Protein AF-A0A3D6CJF6-F1 (afdb_monomer_lite)

Secondary structure (DSSP, 8-state):
--HHHHHHHHHTSS-TTT---SSEEEEE-S-TTSTTSSSSTTEEEEEHHHHHHHTTSS---TTGGGGHHHHTT-S-HHHHHHHHHHHHHTGGGSHHHHHHHH----HHHHHHHHTT-TTS-TTTS---B-TTSPBP-TT-EEE-SS-EEPTTSS-EE-TTPEEESPPPP--

Sequence (171 aa):
MSLQQDLESRSGNQCELCTSKSDLSIYEVKPTSTVGGSGVDGSLLACGNCRTQIDGVSDMDVNHWRCLNDAMWSEFRAVKVVVWRILSRLRNEGWPKDLLEMLYLEDDDLRFAKESGDHLDESEKIIHRDANGAILEAGDSVVLIKDLKVKGSSLVAKQGTAVRRISLDHE

Radius of gyration: 18.85 Å; chains: 1; bounding box: 54×30×46 Å

pLDDT: mean 86.66, std 8.91, range [52.19, 95.5]

Foldseek 3Di:
DDLVVVQCVLLVCAFLQQRHNAQWDKDQAPPCPDDQSDGNLRIHIHHPVLNCVLVVVDDDDPVSNVSLLVSLPDPGLNSVLSSLLVLLLCVVVPVSVVVNVVRDDDPVSVVSSCVVVSNPDPVLPPFDADPVGDTDDQFAKDFAQAWDDDPPDPDIDHGRDIDGRDDDDPD

Structure (mmCIF, N/CA/C/O backbone):
data_AF-A0A3D6CJF6-F1
#
_entry.id   AF-A0A3D6CJF6-F1
#
loop_
_atom_site.group_PDB
_atom_site.id
_atom_site.type_symbol
_atom_site.label_atom_id
_atom_site.label_alt_id
_atom_site.label_comp_id
_atom_site.label_asym_id
_atom_site.label_entity_id
_atom_site.label_seq_id
_atom_site.pdbx_PDB_ins_code
_atom_site.Cartn_x
_atom_site.Cartn_y
_atom_site.Cartn_z
_atom_site.occupancy
_atom_site.B_iso_or_equiv
_atom_site.auth_seq_id
_atom_site.auth_comp_id
_atom_site.auth_asym_id
_atom_site.auth_atom_id
_atom_site.pdbx_PDB_model_num
ATOM 1 N N . MET A 1 1 ? 8.419 2.196 23.689 1.00 61.19 1 MET A N 1
ATOM 2 C CA . MET A 1 1 ? 7.359 1.243 23.307 1.00 61.19 1 MET A CA 1
ATOM 3 C C . MET A 1 1 ? 7.771 0.603 21.994 1.00 61.19 1 MET A C 1
ATOM 5 O O . MET A 1 1 ? 8.634 1.163 21.325 1.00 61.19 1 MET A O 1
ATOM 9 N N . SER A 1 2 ? 7.308 -0.611 21.701 1.00 87.00 2 SER A N 1
ATOM 10 C CA . SER A 1 2 ? 7.639 -1.270 20.429 1.00 87.00 2 SER A CA 1
ATOM 11 C C . SER A 1 2 ? 6.691 -0.791 19.325 1.00 87.00 2 SER A C 1
ATOM 13 O O . SER A 1 2 ? 5.520 -0.559 19.606 1.00 87.00 2 SER A O 1
ATOM 15 N N . LEU A 1 3 ? 7.169 -0.701 18.076 1.00 87.12 3 LEU A N 1
ATOM 16 C CA . LEU A 1 3 ? 6.360 -0.312 16.906 1.00 87.12 3 LEU A CA 1
ATOM 17 C C . LEU A 1 3 ? 5.044 -1.103 16.815 1.00 87.12 3 LEU A C 1
ATOM 19 O O . LEU A 1 3 ? 3.994 -0.551 16.507 1.00 87.12 3 LEU A O 1
ATOM 23 N N . GLN A 1 4 ? 5.102 -2.396 17.135 1.00 89.12 4 GLN A N 1
ATOM 24 C CA . GLN A 1 4 ? 3.935 -3.269 17.172 1.00 89.12 4 GLN A CA 1
ATOM 25 C C . GLN A 1 4 ? 2.882 -2.800 18.184 1.00 89.12 4 GLN A C 1
ATOM 27 O O . GLN A 1 4 ? 1.713 -2.693 17.835 1.00 89.12 4 GLN A O 1
ATOM 32 N N . GLN A 1 5 ? 3.289 -2.489 19.416 1.00 89.31 5 GLN A N 1
ATOM 33 C CA . GLN A 1 5 ? 2.367 -2.032 20.461 1.00 89.31 5 GLN A CA 1
ATOM 34 C C . GLN A 1 5 ? 1.722 -0.690 20.110 1.00 89.31 5 GLN A C 1
ATOM 36 O O . GLN A 1 5 ? 0.542 -0.488 20.392 1.00 89.31 5 GLN A O 1
ATOM 41 N N . ASP A 1 6 ? 2.478 0.212 19.483 1.00 91.12 6 ASP A N 1
ATOM 42 C CA . ASP A 1 6 ? 1.959 1.512 19.061 1.00 91.12 6 ASP A CA 1
ATOM 43 C C . ASP A 1 6 ? 0.875 1.336 17.982 1.00 91.12 6 ASP A C 1
ATOM 45 O O . ASP A 1 6 ? -0.196 1.936 18.075 1.00 91.12 6 ASP A O 1
ATOM 49 N N . LEU A 1 7 ? 1.102 0.439 17.014 1.00 91.25 7 LEU A N 1
ATOM 50 C CA . LEU A 1 7 ? 0.132 0.107 15.964 1.00 91.25 7 LEU A CA 1
ATOM 51 C C . LEU A 1 7 ? -1.083 -0.671 16.489 1.00 91.25 7 LEU A C 1
ATOM 53 O O . LEU A 1 7 ? -2.209 -0.408 16.070 1.00 91.25 7 LEU A O 1
ATOM 57 N N . GLU A 1 8 ? -0.901 -1.602 17.424 1.00 92.19 8 GLU A N 1
ATOM 58 C CA . GLU A 1 8 ? -2.006 -2.322 18.074 1.00 92.19 8 GLU A CA 1
ATOM 59 C C . GLU A 1 8 ? -2.901 -1.367 18.876 1.00 92.19 8 GLU A C 1
ATOM 61 O O . GLU A 1 8 ? -4.127 -1.445 18.781 1.00 92.19 8 GLU A O 1
ATOM 66 N N . SER A 1 9 ? -2.298 -0.428 19.613 1.00 91.81 9 SER A N 1
ATOM 67 C CA . SER A 1 9 ? -3.016 0.603 20.370 1.00 91.81 9 SER A CA 1
ATOM 68 C C . SER A 1 9 ? -3.779 1.554 19.445 1.00 91.81 9 SER A C 1
ATOM 70 O O . SER A 1 9 ? -4.964 1.807 19.654 1.00 91.81 9 SER A O 1
ATOM 72 N N . ARG A 1 10 ? -3.121 2.029 18.380 1.00 92.00 10 ARG A N 1
ATOM 73 C CA . ARG A 1 10 ? -3.699 2.907 17.352 1.00 92.00 10 ARG A CA 1
ATOM 74 C C . ARG A 1 10 ? -4.876 2.268 16.625 1.00 92.00 10 ARG A C 1
ATOM 76 O O . ARG A 1 10 ? -5.899 2.907 16.411 1.00 92.00 10 ARG A O 1
ATOM 83 N N . SER A 1 11 ? -4.709 1.019 16.213 1.00 89.69 11 SER A N 1
ATOM 84 C CA . SER A 1 11 ? -5.711 0.322 15.416 1.00 89.69 11 SER A CA 1
ATOM 85 C C . SER A 1 11 ? -6.864 -0.218 16.256 1.00 89.69 11 SER A C 1
ATOM 87 O O . SER A 1 11 ? -7.928 -0.479 15.708 1.00 89.69 11 SER A O 1
ATOM 89 N N . GLY A 1 12 ? -6.685 -0.394 17.571 1.00 91.38 12 GLY A N 1
ATOM 90 C CA . GLY A 1 12 ? -7.636 -1.118 18.417 1.00 91.38 12 GLY A CA 1
ATOM 91 C C . GLY A 1 12 ? -7.559 -2.636 18.222 1.00 91.38 12 GLY A C 1
ATOM 92 O O . GLY A 1 12 ? -8.560 -3.335 18.392 1.00 91.38 12 GLY A O 1
ATOM 93 N N . ASN A 1 13 ? -6.377 -3.144 17.856 1.00 92.88 13 ASN A N 1
ATOM 94 C CA . ASN A 1 13 ? -6.105 -4.552 17.559 1.00 92.88 13 ASN A CA 1
ATOM 95 C C . ASN A 1 13 ? -6.994 -5.117 16.430 1.00 92.88 13 ASN A C 1
ATOM 97 O O . ASN A 1 13 ? -7.621 -6.175 16.550 1.00 92.88 13 ASN A O 1
ATOM 101 N N . GLN A 1 14 ? -7.084 -4.362 15.336 1.00 95.19 14 GLN A N 1
ATOM 102 C CA . GLN A 1 14 ? -7.823 -4.705 14.119 1.00 95.19 14 GLN A CA 1
ATOM 103 C C . GLN A 1 14 ? -7.084 -4.162 12.894 1.00 95.19 14 GLN A C 1
ATOM 105 O O . GLN A 1 14 ? -6.223 -3.296 12.995 1.00 95.19 14 GLN A O 1
ATOM 110 N N . CYS A 1 15 ? -7.415 -4.667 11.715 1.00 95.44 15 CYS A N 1
ATOM 111 C CA . CYS A 1 15 ? -6.857 -4.164 10.475 1.00 95.44 15 CYS A CA 1
ATOM 112 C C . CYS A 1 15 ? -7.323 -2.725 10.243 1.00 95.44 15 CYS A C 1
ATOM 114 O O . CYS A 1 15 ? -8.521 -2.447 10.264 1.00 95.44 15 CYS A O 1
ATOM 116 N N . GLU A 1 16 ? -6.384 -1.833 9.948 1.00 94.44 16 GLU A N 1
ATOM 117 C CA . GLU A 1 16 ? -6.669 -0.415 9.708 1.00 94.44 16 GLU A CA 1
ATOM 118 C C . GLU A 1 16 ? -7.353 -0.141 8.357 1.00 94.44 16 GLU A C 1
ATOM 120 O O . GLU A 1 16 ? -7.762 0.985 8.097 1.00 94.44 16 GLU A O 1
ATOM 125 N N . LEU A 1 17 ? -7.494 -1.164 7.505 1.00 94.12 17 LEU A N 1
ATOM 126 C CA . LEU A 1 17 ? -8.146 -1.070 6.194 1.00 94.12 17 LEU A CA 1
ATOM 127 C C . LEU A 1 17 ? -9.537 -1.710 6.187 1.00 94.12 17 LEU A C 1
ATOM 129 O O . LEU A 1 17 ? -10.492 -1.097 5.725 1.00 94.12 17 LEU A O 1
ATOM 133 N N . CYS A 1 18 ? -9.656 -2.949 6.678 1.00 94.12 18 CYS A N 1
ATOM 134 C CA . CYS A 1 18 ? -10.900 -3.728 6.610 1.00 94.12 18 CYS A CA 1
ATOM 135 C C . CYS A 1 18 ? -11.499 -4.094 7.974 1.00 94.12 18 CYS A C 1
ATOM 137 O O . CYS A 1 18 ? -12.466 -4.852 8.027 1.00 94.12 18 CYS A O 1
ATOM 139 N N . THR A 1 19 ? -10.908 -3.635 9.083 1.00 93.75 19 THR A N 1
ATOM 140 C CA . THR A 1 19 ? -11.399 -3.881 10.455 1.00 93.75 19 THR A CA 1
ATOM 141 C C . THR A 1 19 ? -11.382 -5.357 10.897 1.00 93.75 19 THR A C 1
ATOM 143 O O . THR A 1 19 ? -11.766 -5.689 12.018 1.00 93.75 19 THR A O 1
ATOM 146 N N . SER A 1 20 ? -10.871 -6.273 10.068 1.00 93.81 20 SER A N 1
ATOM 147 C CA . SER A 1 20 ? -10.694 -7.678 10.453 1.00 93.81 20 SER A CA 1
ATOM 148 C C . SER A 1 20 ? -9.721 -7.825 11.626 1.00 93.81 20 SER A C 1
ATOM 150 O O . SER A 1 20 ? -8.759 -7.075 11.731 1.00 93.81 20 SER A O 1
ATOM 152 N N . LYS A 1 21 ? -9.934 -8.829 12.483 1.00 93.31 21 LYS A N 1
ATOM 153 C CA . LYS A 1 21 ? -9.055 -9.162 13.622 1.00 93.31 21 LYS A CA 1
ATOM 154 C C . LYS A 1 21 ? -8.180 -10.39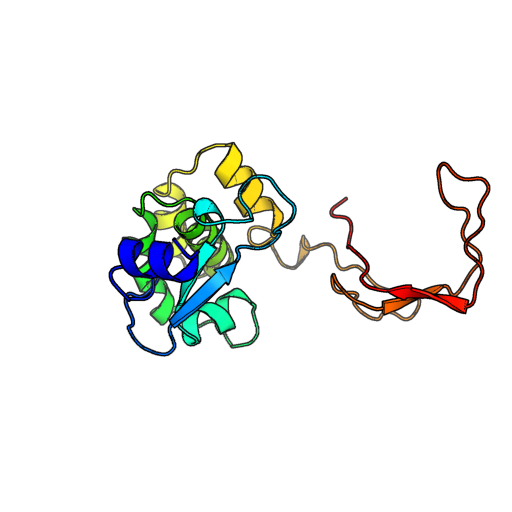6 13.381 1.00 93.31 21 LYS A C 1
ATOM 156 O O . LYS A 1 21 ? -7.493 -10.860 14.285 1.00 93.31 21 LYS A O 1
ATOM 161 N N . SER A 1 22 ? -8.239 -10.970 12.183 1.00 91.50 22 SER A N 1
ATOM 162 C CA . SER A 1 22 ? -7.513 -12.191 11.830 1.00 91.50 22 SER A CA 1
ATOM 163 C C . SER A 1 22 ? -6.156 -11.882 11.200 1.00 91.50 22 SER A C 1
ATOM 165 O O . SER A 1 22 ? -6.090 -11.036 10.309 1.00 91.50 22 SER A O 1
ATOM 167 N N . ASP A 1 23 ? -5.119 -12.635 11.579 1.00 92.00 23 ASP A N 1
ATOM 168 C CA . ASP A 1 23 ? -3.791 -12.612 10.939 1.00 92.00 23 ASP A CA 1
ATOM 169 C C . ASP A 1 23 ? -3.211 -11.192 10.781 1.00 92.00 23 ASP A C 1
ATOM 171 O O . ASP A 1 23 ? -2.842 -10.751 9.689 1.00 92.00 23 ASP A O 1
ATOM 175 N N . LEU A 1 24 ? -3.221 -10.443 11.887 1.00 94.62 24 LEU A N 1
ATOM 176 C CA . LEU A 1 24 ? -2.736 -9.070 11.950 1.00 94.62 24 LEU A CA 1
ATOM 177 C C . LEU A 1 24 ? -1.216 -9.034 12.015 1.00 94.62 24 LEU A C 1
ATOM 179 O O . LEU A 1 24 ? -0.589 -9.740 12.802 1.00 94.62 24 LEU A O 1
ATOM 183 N N . SER A 1 25 ? -0.628 -8.157 11.215 1.00 93.50 25 SER A N 1
ATOM 184 C CA . SER A 1 25 ? 0.804 -7.889 11.265 1.00 93.50 25 SER A CA 1
ATOM 185 C C . SER A 1 25 ? 1.112 -6.491 10.747 1.00 93.50 25 SER A C 1
ATOM 187 O O . SER A 1 25 ? 0.286 -5.864 10.075 1.00 93.50 25 SER A O 1
ATOM 189 N N . ILE A 1 26 ? 2.318 -6.028 11.050 1.00 93.75 26 ILE A N 1
ATOM 190 C CA . ILE A 1 26 ? 2.843 -4.755 10.571 1.00 93.75 26 ILE A CA 1
ATOM 191 C C . ILE A 1 26 ? 3.065 -4.853 9.060 1.00 93.75 26 ILE A C 1
ATOM 193 O O . ILE A 1 26 ? 3.760 -5.751 8.583 1.00 93.75 26 ILE A O 1
ATOM 197 N N . TYR A 1 27 ? 2.482 -3.915 8.323 1.00 92.44 27 TYR A N 1
ATOM 198 C CA . TYR A 1 27 ? 2.767 -3.682 6.917 1.00 92.44 27 TYR A CA 1
ATOM 199 C C . TYR A 1 27 ? 3.483 -2.342 6.766 1.00 92.44 27 TYR A C 1
ATOM 201 O O . TYR A 1 27 ? 2.933 -1.299 7.126 1.00 92.44 27 TYR A O 1
ATOM 209 N N . GLU A 1 28 ? 4.703 -2.382 6.239 1.00 91.19 28 GLU A N 1
ATOM 210 C CA . GLU A 1 28 ? 5.489 -1.190 5.923 1.00 91.19 28 GLU A CA 1
ATOM 211 C C . GLU A 1 28 ? 5.160 -0.724 4.505 1.00 91.19 28 GLU A C 1
ATOM 213 O O . GLU A 1 28 ? 5.259 -1.486 3.536 1.00 91.19 28 GLU A O 1
ATOM 218 N N . VAL A 1 29 ? 4.762 0.539 4.372 1.00 89.00 29 VAL A N 1
ATOM 219 C CA . VAL A 1 29 ? 4.384 1.103 3.080 1.00 89.00 29 VAL A CA 1
ATOM 220 C C . VAL A 1 29 ? 5.647 1.365 2.264 1.00 89.00 29 VAL A C 1
ATOM 222 O O . VAL A 1 29 ? 6.447 2.244 2.570 1.00 89.00 29 VAL A O 1
ATOM 225 N N . LYS A 1 30 ? 5.826 0.597 1.188 1.00 84.38 30 LYS A N 1
ATOM 226 C CA . LYS A 1 30 ? 6.951 0.761 0.254 1.00 84.38 30 LYS A CA 1
ATOM 227 C C . LYS A 1 30 ? 6.809 2.072 -0.548 1.00 84.38 30 LYS A C 1
ATOM 229 O O . LYS A 1 30 ? 5.677 2.430 -0.874 1.00 84.38 30 LYS A O 1
ATOM 234 N N . PRO A 1 31 ? 7.895 2.752 -0.953 1.00 79.69 31 PRO A N 1
ATOM 235 C CA . PRO A 1 31 ? 9.286 2.474 -0.605 1.00 79.69 31 PRO A CA 1
ATOM 236 C C . PRO A 1 31 ? 9.620 2.936 0.822 1.00 79.69 31 PRO A C 1
ATOM 238 O O . PRO A 1 31 ? 9.352 4.068 1.205 1.00 79.69 31 PRO A O 1
ATOM 241 N N . THR A 1 32 ? 10.282 2.082 1.604 1.00 74.00 32 THR A N 1
ATOM 242 C CA . THR A 1 32 ? 10.656 2.404 2.997 1.00 74.00 32 THR A CA 1
ATOM 243 C C . THR A 1 32 ? 11.792 3.427 3.101 1.00 74.00 32 THR A C 1
ATOM 245 O O . THR A 1 32 ? 12.076 3.945 4.180 1.00 74.00 32 THR A O 1
ATOM 248 N N . SER A 1 33 ? 12.447 3.718 1.972 1.00 61.62 33 SER A N 1
ATOM 249 C CA . SER A 1 33 ? 13.614 4.597 1.859 1.00 61.62 33 SER A CA 1
ATOM 250 C C . SER A 1 33 ? 13.273 6.089 1.791 1.00 61.62 33 SER A C 1
ATOM 252 O O . SER A 1 33 ? 14.172 6.911 1.962 1.00 61.62 33 SER A O 1
ATOM 254 N N . THR A 1 34 ? 12.015 6.457 1.532 1.00 62.88 34 THR A N 1
ATOM 255 C CA . THR A 1 34 ? 11.587 7.861 1.451 1.00 62.88 34 THR A CA 1
ATOM 256 C C . THR A 1 34 ? 11.012 8.364 2.779 1.00 62.88 34 THR A C 1
ATOM 258 O O . THR A 1 34 ? 10.654 7.596 3.676 1.00 62.88 34 THR A O 1
ATOM 261 N N . VAL A 1 35 ? 10.996 9.692 2.952 1.00 58.16 35 VAL A N 1
ATOM 262 C CA . VAL A 1 35 ? 10.576 10.349 4.200 1.00 58.16 35 VAL A CA 1
ATOM 263 C C . VAL A 1 35 ? 9.120 9.994 4.508 1.00 58.16 35 VAL A C 1
ATOM 265 O O . VAL A 1 35 ? 8.196 10.426 3.815 1.00 58.16 35 VAL A O 1
ATOM 268 N N . GLY A 1 36 ? 8.937 9.211 5.574 1.00 58.81 36 GLY A N 1
ATOM 269 C CA . GLY A 1 36 ? 7.644 8.702 6.034 1.00 58.81 36 GLY A CA 1
ATOM 270 C C . GLY A 1 36 ? 7.263 7.306 5.543 1.00 58.81 36 GLY A C 1
ATOM 271 O O . GLY A 1 36 ? 6.147 6.886 5.810 1.00 58.81 36 GLY A O 1
ATOM 272 N N . GLY A 1 37 ? 8.167 6.572 4.885 1.00 59.62 37 GLY A N 1
ATOM 273 C CA . GLY A 1 37 ? 8.003 5.141 4.582 1.00 59.62 37 GLY A CA 1
ATOM 274 C C . GLY A 1 37 ? 8.474 4.199 5.701 1.00 59.62 37 GLY A C 1
ATOM 275 O O . GLY A 1 37 ? 8.478 2.988 5.525 1.00 59.62 37 GLY A O 1
ATOM 276 N N . SER A 1 38 ? 8.910 4.736 6.845 1.00 67.06 38 SER A N 1
ATOM 277 C CA . SER A 1 38 ? 9.442 3.968 7.979 1.00 67.06 38 SER A CA 1
ATOM 278 C C . SER A 1 38 ? 8.879 4.479 9.308 1.00 67.06 38 SER A C 1
ATOM 280 O O . SER A 1 38 ? 8.532 5.653 9.435 1.00 67.06 38 SER A O 1
ATOM 282 N N . GLY A 1 39 ? 8.829 3.610 10.321 1.00 81.56 39 GLY A N 1
ATOM 283 C CA . GLY A 1 39 ? 8.304 3.944 11.650 1.00 81.56 39 GLY A CA 1
ATOM 284 C C . GLY A 1 39 ? 6.777 3.857 11.735 1.00 81.56 39 GLY A C 1
ATOM 285 O O . GLY A 1 39 ? 6.140 3.216 10.903 1.00 81.56 39 GLY A O 1
ATOM 286 N N . VAL A 1 40 ? 6.188 4.482 12.760 1.00 84.00 40 VAL A N 1
ATOM 287 C CA . VAL A 1 40 ? 4.740 4.404 13.044 1.00 84.00 40 VAL A CA 1
ATOM 288 C C . VAL A 1 40 ? 3.904 5.057 11.934 1.00 84.00 40 VAL A C 1
ATOM 290 O O . VAL A 1 40 ? 2.850 4.537 11.578 1.00 84.00 40 VAL A O 1
ATOM 293 N N . ASP A 1 41 ? 4.388 6.152 11.342 1.00 84.25 41 ASP A N 1
ATOM 294 C CA . ASP A 1 41 ? 3.669 6.888 10.288 1.00 84.25 41 ASP A CA 1
ATOM 295 C C . ASP A 1 41 ? 3.758 6.228 8.907 1.00 84.25 41 ASP A C 1
ATOM 297 O O . ASP A 1 41 ? 2.871 6.426 8.076 1.00 84.25 41 ASP A O 1
ATOM 301 N N . GLY A 1 42 ? 4.805 5.427 8.678 1.00 88.06 42 GLY A N 1
ATOM 302 C CA . GLY A 1 42 ? 5.025 4.656 7.449 1.00 88.06 42 GLY A CA 1
ATOM 303 C C . GLY A 1 42 ? 4.556 3.207 7.521 1.00 88.06 42 GLY A C 1
ATOM 304 O O . GLY A 1 42 ? 4.728 2.454 6.564 1.00 88.06 42 GLY A O 1
ATOM 305 N N . SER A 1 43 ? 3.966 2.812 8.649 1.00 91.94 43 SER A N 1
ATOM 306 C CA . SER A 1 43 ? 3.471 1.459 8.876 1.00 91.94 43 SER A CA 1
ATOM 307 C C . SER A 1 43 ? 1.996 1.476 9.257 1.00 91.94 43 SER A C 1
ATOM 309 O O . SER A 1 43 ? 1.484 2.438 9.836 1.00 91.94 43 SER A O 1
ATOM 311 N N . LEU A 1 44 ? 1.305 0.384 8.951 1.00 93.56 44 LEU A N 1
ATOM 312 C CA . LEU A 1 44 ? -0.049 0.135 9.435 1.00 93.56 44 LEU A CA 1
ATOM 313 C C . LEU A 1 44 ? -0.219 -1.320 9.872 1.00 93.56 44 LEU A C 1
ATOM 315 O O . LEU A 1 44 ? 0.542 -2.198 9.461 1.00 93.56 44 LEU A O 1
ATOM 319 N N . LEU A 1 45 ? -1.244 -1.586 10.675 1.00 95.25 45 LEU A N 1
ATOM 320 C CA . LEU A 1 45 ? -1.646 -2.947 11.010 1.00 95.25 45 LEU A CA 1
ATOM 321 C C . LEU A 1 45 ? -2.613 -3.492 9.948 1.00 95.25 45 LEU A C 1
ATOM 323 O O . LEU A 1 45 ? -3.728 -2.994 9.775 1.00 95.25 45 LEU A O 1
ATOM 327 N N . ALA A 1 46 ? -2.199 -4.537 9.233 1.00 95.25 46 ALA A N 1
ATOM 328 C CA . ALA A 1 46 ? -2.972 -5.132 8.146 1.00 95.25 46 ALA A CA 1
ATOM 329 C C . ALA A 1 46 ? -3.181 -6.639 8.342 1.00 95.25 46 ALA A C 1
ATOM 331 O O . ALA A 1 46 ? -2.288 -7.349 8.812 1.00 95.25 46 ALA A O 1
ATOM 332 N N . CYS A 1 47 ? -4.360 -7.137 7.954 1.00 95.50 47 CYS A N 1
ATOM 333 C CA . CYS A 1 47 ? -4.640 -8.572 7.931 1.00 95.50 47 CYS A CA 1
ATOM 334 C C . CYS A 1 47 ? -3.962 -9.254 6.728 1.00 95.50 47 CYS A C 1
ATOM 336 O O . CYS A 1 47 ? -3.633 -8.599 5.735 1.00 95.50 47 CYS A O 1
ATOM 338 N N . GLY A 1 48 ? -3.783 -10.577 6.776 1.00 92.81 48 GLY A N 1
ATOM 339 C CA . GLY A 1 48 ? -3.213 -11.362 5.670 1.00 92.81 48 GLY A CA 1
ATOM 340 C C . GLY A 1 48 ? -3.876 -11.136 4.309 1.00 92.81 48 GLY A C 1
ATOM 341 O O . GLY A 1 48 ? -3.180 -10.988 3.304 1.00 92.81 48 GLY A O 1
ATOM 342 N N . ASN A 1 49 ? -5.208 -11.033 4.268 1.00 93.31 49 ASN A N 1
ATOM 343 C CA . ASN A 1 49 ? -5.932 -10.809 3.014 1.00 93.31 49 ASN A CA 1
ATOM 344 C C . ASN A 1 49 ? -5.572 -9.459 2.374 1.00 93.31 49 ASN A C 1
ATOM 346 O O . ASN A 1 49 ? -5.212 -9.411 1.204 1.00 93.31 49 ASN A O 1
ATOM 350 N N . CYS A 1 50 ? -5.589 -8.372 3.152 1.00 94.06 50 CYS A N 1
ATOM 351 C CA . CYS A 1 50 ? -5.208 -7.058 2.638 1.00 94.06 50 CYS A CA 1
ATOM 352 C C . CYS A 1 50 ? -3.744 -7.047 2.188 1.00 94.06 50 CYS A C 1
ATOM 354 O O . CYS A 1 50 ? -3.459 -6.584 1.092 1.00 94.06 50 CYS A O 1
ATOM 356 N N . ARG A 1 51 ? -2.817 -7.585 2.995 1.00 93.69 51 ARG A N 1
ATOM 357 C CA . ARG A 1 51 ? -1.378 -7.589 2.666 1.00 93.69 51 ARG A CA 1
ATOM 358 C C . ARG A 1 51 ? -1.088 -8.295 1.344 1.00 93.69 51 ARG A C 1
ATOM 360 O O . ARG A 1 51 ? -0.397 -7.739 0.497 1.00 93.69 51 ARG A O 1
ATOM 367 N N . THR A 1 52 ? -1.647 -9.491 1.158 1.00 91.50 52 THR A N 1
ATOM 368 C CA . THR A 1 52 ? -1.427 -10.283 -0.064 1.00 91.50 52 THR A CA 1
ATOM 369 C C . THR A 1 52 ? -1.953 -9.577 -1.312 1.00 91.50 52 THR A C 1
ATOM 371 O O . THR A 1 52 ? -1.262 -9.568 -2.328 1.00 91.50 52 THR A O 1
ATOM 374 N N . GLN A 1 53 ? -3.104 -8.906 -1.222 1.00 92.69 53 GLN A N 1
ATOM 375 C CA . GLN A 1 53 ? -3.660 -8.136 -2.337 1.00 92.69 53 GLN A CA 1
ATOM 376 C C . GLN A 1 53 ? -2.914 -6.809 -2.583 1.00 92.69 53 GLN A C 1
ATOM 378 O O . GLN A 1 53 ? -2.760 -6.392 -3.731 1.00 92.69 53 GLN A O 1
ATOM 383 N N . ILE A 1 54 ? -2.402 -6.144 -1.536 1.00 91.19 54 ILE A N 1
ATOM 384 C CA . ILE A 1 54 ? -1.584 -4.923 -1.682 1.00 91.19 54 ILE A CA 1
ATOM 385 C C . ILE A 1 54 ? -0.257 -5.241 -2.377 1.00 91.19 54 ILE A C 1
ATOM 387 O O . ILE A 1 54 ? 0.155 -4.499 -3.268 1.00 91.19 54 ILE A O 1
ATOM 391 N N . ASP A 1 55 ? 0.398 -6.342 -2.012 1.00 87.75 55 ASP A N 1
ATOM 392 C CA . ASP A 1 55 ? 1.655 -6.757 -2.643 1.00 87.75 55 ASP A CA 1
ATOM 393 C C . ASP A 1 55 ? 1.446 -7.453 -4.004 1.00 87.75 55 ASP A C 1
ATOM 395 O O . ASP A 1 55 ? 2.423 -7.777 -4.671 1.00 87.75 55 ASP A O 1
ATOM 399 N N . GLY A 1 56 ? 0.196 -7.671 -4.436 1.00 84.44 56 GLY A N 1
ATOM 400 C CA . GLY A 1 56 ? -0.121 -8.321 -5.714 1.00 84.44 56 GLY A CA 1
ATOM 401 C C . GLY A 1 56 ? 0.170 -9.827 -5.741 1.00 84.44 56 GLY A C 1
ATOM 402 O O . GLY A 1 56 ? 0.328 -10.405 -6.810 1.00 84.44 56 GLY A O 1
ATOM 403 N N . VAL A 1 57 ? 0.260 -10.465 -4.570 1.00 82.62 57 VAL A N 1
ATO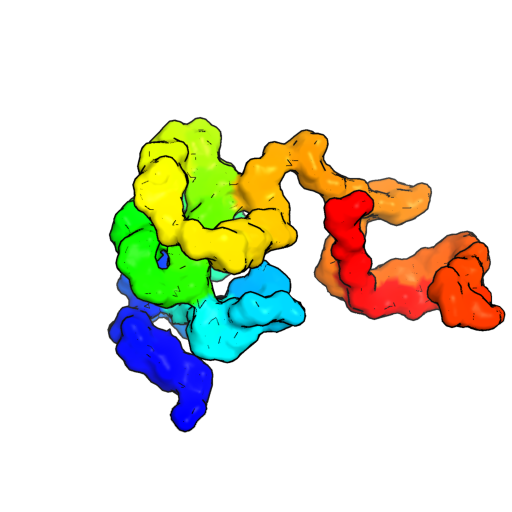M 404 C CA . VAL A 1 57 ? 0.491 -11.913 -4.426 1.00 82.62 57 VAL A CA 1
ATOM 405 C C . VAL A 1 57 ? -0.789 -12.711 -4.691 1.00 82.62 57 VAL A C 1
ATOM 407 O O . VAL A 1 57 ? -0.727 -13.857 -5.131 1.00 82.62 57 VAL A O 1
ATOM 410 N N . SER A 1 58 ? -1.947 -12.122 -4.397 1.00 82.50 58 SER A N 1
ATOM 411 C CA . SER A 1 58 ? -3.269 -12.706 -4.628 1.00 82.50 58 SER A CA 1
ATOM 412 C C . SER A 1 58 ? -4.096 -11.854 -5.588 1.00 82.50 58 SER A C 1
ATOM 414 O O . SER A 1 58 ? -3.845 -10.657 -5.751 1.00 82.50 58 SER A O 1
ATOM 416 N N . ASP A 1 59 ? -5.097 -12.486 -6.207 1.00 84.25 59 ASP A N 1
ATOM 417 C CA . ASP A 1 59 ? -6.059 -11.796 -7.061 1.00 84.25 59 ASP A CA 1
ATOM 418 C C . ASP A 1 59 ? -6.797 -10.699 -6.286 1.00 84.25 59 ASP A C 1
ATOM 420 O O . ASP A 1 59 ? -7.132 -10.839 -5.105 1.00 84.25 59 ASP A O 1
ATOM 424 N N . MET A 1 60 ? -7.067 -9.596 -6.977 1.00 87.44 60 MET A N 1
ATOM 425 C CA . MET A 1 60 ? -7.726 -8.439 -6.391 1.00 87.44 60 MET A CA 1
ATOM 426 C C . MET A 1 60 ? -9.226 -8.702 -6.203 1.00 87.44 60 MET A C 1
ATOM 428 O O . MET A 1 60 ? -9.971 -8.847 -7.170 1.00 87.44 60 MET A O 1
ATOM 432 N N . ASP A 1 61 ? -9.686 -8.718 -4.952 1.00 90.69 61 ASP A N 1
ATOM 433 C CA . ASP A 1 61 ? -11.106 -8.825 -4.609 1.00 90.69 61 ASP A CA 1
ATOM 434 C C . ASP A 1 61 ? -11.734 -7.429 -4.525 1.00 90.69 61 ASP A C 1
ATOM 436 O O . ASP A 1 61 ? -11.651 -6.734 -3.509 1.00 90.69 61 ASP A O 1
ATOM 440 N N . VAL A 1 62 ? -12.404 -7.027 -5.604 1.00 90.25 62 VAL A N 1
ATOM 441 C CA . VAL A 1 62 ? -13.062 -5.718 -5.730 1.00 90.25 62 VAL A CA 1
ATOM 442 C C . VAL A 1 62 ? -14.072 -5.455 -4.605 1.00 90.25 62 VAL A C 1
ATOM 444 O O . VAL A 1 62 ? -14.199 -4.321 -4.142 1.00 90.25 62 VAL A O 1
ATOM 447 N N . ASN A 1 63 ? -14.796 -6.479 -4.140 1.00 90.31 63 ASN A N 1
ATOM 448 C CA . ASN A 1 63 ? -15.827 -6.291 -3.118 1.00 90.31 63 ASN A CA 1
ATOM 449 C C . ASN A 1 63 ? -15.228 -6.133 -1.725 1.00 90.31 63 ASN A C 1
ATOM 451 O O . ASN A 1 63 ? -15.764 -5.365 -0.924 1.00 90.31 63 ASN A O 1
ATOM 455 N N . HIS A 1 64 ? -14.112 -6.810 -1.448 1.00 91.56 64 HIS A N 1
ATOM 456 C CA . HIS A 1 64 ? -13.385 -6.643 -0.195 1.00 91.56 64 HIS A CA 1
ATOM 457 C C . HIS A 1 64 ? -12.973 -5.181 0.026 1.00 91.56 64 HIS A C 1
ATOM 459 O O . HIS A 1 64 ? -13.168 -4.641 1.114 1.00 91.56 64 HIS A O 1
ATOM 465 N N . TRP A 1 65 ? -12.491 -4.509 -1.024 1.00 93.81 65 TRP A N 1
ATOM 466 C CA . TRP A 1 65 ? -11.983 -3.136 -0.954 1.00 93.81 65 TRP A CA 1
ATOM 467 C C . TRP A 1 65 ? -13.046 -2.047 -0.796 1.00 93.81 65 TRP A C 1
ATOM 469 O O . TRP A 1 65 ? -12.701 -0.880 -0.617 1.00 93.81 65 TRP A O 1
ATOM 479 N N . ARG A 1 66 ? -14.337 -2.392 -0.759 1.00 90.81 66 ARG A N 1
ATOM 480 C CA . ARG A 1 66 ? -15.392 -1.425 -0.408 1.00 90.81 66 ARG A CA 1
ATOM 481 C C . ARG A 1 66 ? -15.221 -0.851 1.001 1.00 90.81 66 ARG A C 1
ATOM 483 O O . ARG A 1 66 ? -15.687 0.255 1.258 1.00 90.81 66 ARG A O 1
ATOM 490 N N . CYS A 1 67 ? -14.512 -1.557 1.886 1.00 91.06 67 CYS A N 1
ATOM 491 C CA . CYS A 1 67 ? -14.168 -1.063 3.221 1.00 91.06 67 CYS A CA 1
ATOM 492 C C . CYS A 1 67 ? -13.288 0.202 3.200 1.00 91.06 67 CYS A C 1
ATOM 494 O O . CYS A 1 67 ? -13.246 0.937 4.184 1.00 91.06 67 CYS A O 1
ATOM 496 N N . LEU A 1 68 ? -12.622 0.502 2.076 1.00 92.06 68 LEU A N 1
ATOM 497 C CA . LEU A 1 68 ? -11.782 1.692 1.938 1.00 92.06 68 LEU A CA 1
ATOM 498 C C . LEU A 1 68 ? -12.565 3.004 2.045 1.00 92.06 68 LEU A C 1
ATOM 500 O O . LEU A 1 68 ? -11.966 4.016 2.394 1.00 92.06 68 LEU A O 1
ATOM 504 N N . ASN A 1 69 ? -13.882 2.987 1.810 1.00 90.62 69 ASN A N 1
ATOM 505 C CA . ASN A 1 69 ? -14.746 4.150 2.026 1.00 90.62 69 ASN A CA 1
ATOM 506 C C . ASN A 1 69 ? -14.667 4.688 3.463 1.00 90.62 69 ASN A C 1
ATOM 508 O O . ASN A 1 69 ? -14.776 5.891 3.674 1.00 90.62 69 ASN A O 1
ATOM 512 N N . ASP A 1 70 ? -14.465 3.808 4.443 1.00 90.44 70 ASP A N 1
ATOM 513 C CA . ASP A 1 70 ? -14.347 4.210 5.843 1.00 90.44 70 ASP A CA 1
ATOM 514 C C . ASP A 1 70 ? -12.878 4.488 6.196 1.00 90.44 70 ASP A C 1
ATOM 516 O O . ASP A 1 70 ? -12.566 5.473 6.865 1.00 90.44 70 ASP A O 1
ATOM 520 N N . ALA A 1 71 ? -11.953 3.667 5.681 1.00 91.62 71 ALA A N 1
ATOM 521 C CA . ALA A 1 71 ? -10.520 3.808 5.945 1.00 91.62 71 ALA A CA 1
ATOM 522 C C . ALA A 1 71 ? -9.902 5.087 5.344 1.00 91.62 71 ALA A C 1
ATOM 524 O O . ALA A 1 71 ? -8.902 5.581 5.866 1.00 91.62 71 ALA A O 1
ATOM 525 N N . MET A 1 72 ? -10.489 5.656 4.283 1.00 91.12 72 MET A N 1
ATOM 526 C CA . MET A 1 72 ? -9.990 6.880 3.637 1.00 91.12 72 MET A CA 1
ATOM 527 C C . MET A 1 72 ? -9.985 8.107 4.563 1.00 91.12 72 MET A C 1
ATOM 529 O O . MET A 1 72 ? -9.205 9.032 4.351 1.00 91.12 72 MET A O 1
ATOM 533 N N . TRP A 1 73 ? -10.820 8.096 5.607 1.00 89.94 73 TRP A N 1
ATOM 534 C CA . TRP A 1 73 ? -10.938 9.175 6.594 1.00 89.94 73 TRP A CA 1
ATOM 535 C C . TRP A 1 73 ? -9.981 9.027 7.778 1.00 89.94 73 TRP A C 1
ATOM 537 O O . TRP A 1 73 ? -10.030 9.823 8.714 1.00 89.94 73 TRP A O 1
ATOM 547 N N . SER A 1 74 ? -9.121 8.007 7.761 1.00 91.44 74 SER A N 1
ATOM 548 C CA . SER A 1 74 ? -8.106 7.806 8.790 1.00 91.44 74 SER A CA 1
ATOM 549 C C . SER A 1 74 ? -7.179 9.015 8.891 1.00 91.44 74 SER A C 1
ATOM 551 O O . SER A 1 74 ? -6.788 9.582 7.878 1.00 91.44 74 SER A O 1
ATOM 553 N N . GLU A 1 75 ? -6.770 9.393 10.100 1.00 89.06 75 GLU A N 1
ATOM 554 C CA . GLU A 1 75 ? -5.804 10.480 10.309 1.00 89.06 75 GLU A CA 1
ATOM 555 C C . GLU A 1 75 ? -4.368 10.059 9.961 1.00 89.06 75 GLU A C 1
ATOM 557 O O . GLU A 1 75 ? -3.486 10.903 9.812 1.00 89.06 75 GLU A O 1
ATOM 562 N N . PHE A 1 76 ? -4.125 8.758 9.784 1.00 90.88 76 PHE A N 1
ATOM 563 C CA . PHE A 1 76 ? -2.784 8.217 9.637 1.00 90.88 76 PHE A CA 1
ATOM 564 C C . PHE A 1 76 ? -2.328 8.135 8.184 1.00 90.88 76 PHE A C 1
ATOM 566 O O . PHE A 1 76 ? -2.972 7.509 7.336 1.00 90.88 76 PHE A O 1
ATOM 573 N N . ARG A 1 77 ? -1.141 8.688 7.925 1.00 90.94 77 ARG A N 1
ATOM 574 C CA . ARG A 1 77 ? -0.521 8.748 6.598 1.00 90.94 77 ARG A CA 1
ATOM 575 C C . ARG A 1 77 ? -0.453 7.388 5.900 1.00 90.94 77 ARG A C 1
ATOM 577 O O . ARG A 1 77 ? -0.936 7.267 4.777 1.00 90.94 77 ARG A O 1
ATOM 584 N N . ALA A 1 78 ? 0.095 6.361 6.559 1.00 91.25 78 ALA A N 1
ATOM 585 C CA . ALA A 1 78 ? 0.212 5.018 5.982 1.00 91.25 78 ALA A CA 1
ATOM 586 C C . ALA A 1 78 ? -1.127 4.473 5.458 1.00 91.25 78 ALA A C 1
ATOM 588 O O . ALA A 1 78 ? -1.174 3.884 4.379 1.00 91.25 78 ALA A O 1
ATOM 589 N N . VAL A 1 79 ? -2.219 4.704 6.194 1.00 93.00 79 VAL A N 1
ATOM 590 C CA . VAL A 1 79 ? -3.558 4.249 5.799 1.00 93.00 79 VAL A CA 1
ATOM 591 C C . VAL A 1 79 ? -4.037 5.029 4.583 1.00 93.00 79 VAL A C 1
ATOM 593 O O . VAL A 1 79 ? -4.375 4.408 3.579 1.00 93.00 79 VAL A O 1
ATOM 596 N N . LYS A 1 80 ? -3.988 6.368 4.618 1.00 92.69 80 LYS A N 1
ATOM 597 C CA . LYS A 1 80 ? -4.421 7.211 3.489 1.00 92.69 80 LYS A CA 1
ATOM 598 C C . LYS A 1 80 ? -3.673 6.885 2.196 1.00 92.69 80 LYS A C 1
ATOM 600 O O . LYS A 1 80 ? -4.282 6.783 1.133 1.00 92.69 80 LYS A O 1
ATOM 605 N N . VAL A 1 81 ? -2.359 6.680 2.288 1.00 92.19 81 VAL A N 1
ATOM 606 C CA . VAL A 1 81 ? -1.508 6.343 1.141 1.00 92.19 81 VAL A CA 1
ATOM 607 C C . VAL A 1 81 ? -1.899 4.991 0.546 1.00 92.19 81 VAL A C 1
ATOM 609 O O . VAL A 1 81 ? -2.058 4.880 -0.669 1.00 92.19 81 VAL A O 1
ATOM 612 N N . VAL A 1 82 ? -2.078 3.962 1.379 1.00 93.00 82 VAL A N 1
ATOM 613 C CA . VAL A 1 82 ? -2.473 2.629 0.897 1.00 93.00 82 VAL A CA 1
ATOM 614 C C . VAL A 1 82 ? -3.886 2.645 0.323 1.00 93.00 82 VAL A C 1
ATOM 616 O O . VAL A 1 82 ? -4.108 2.074 -0.742 1.00 93.00 82 VAL A O 1
ATOM 619 N N . VAL A 1 83 ? -4.818 3.351 0.967 1.00 94.69 83 VAL A N 1
ATOM 620 C CA . VAL A 1 83 ? -6.175 3.560 0.449 1.00 94.69 83 VAL A CA 1
ATOM 621 C C . VAL A 1 83 ? -6.118 4.176 -0.947 1.00 94.69 83 VAL A C 1
ATOM 623 O O . VAL A 1 83 ? -6.681 3.614 -1.883 1.00 94.69 83 VAL A O 1
ATOM 626 N N . TRP A 1 84 ? -5.383 5.276 -1.118 1.00 94.50 84 TRP A N 1
ATOM 627 C CA . TRP A 1 84 ? -5.247 5.938 -2.414 1.00 94.50 84 TRP A CA 1
ATOM 628 C C . TRP A 1 84 ? -4.655 5.022 -3.484 1.00 94.50 84 TRP A C 1
ATOM 630 O O . TRP A 1 84 ? -5.146 4.994 -4.612 1.00 94.50 84 TRP A O 1
ATOM 640 N N . ARG A 1 85 ? -3.625 4.241 -3.139 1.00 92.00 85 ARG A N 1
ATOM 641 C CA . ARG A 1 85 ? -2.981 3.301 -4.067 1.00 92.00 85 ARG A CA 1
ATOM 642 C C . ARG A 1 85 ? -3.945 2.223 -4.538 1.00 92.00 85 ARG A C 1
ATOM 644 O O . ARG A 1 85 ? -4.067 1.996 -5.738 1.00 92.00 85 ARG A O 1
ATOM 651 N N . ILE A 1 86 ? -4.679 1.602 -3.619 1.00 92.94 86 ILE A N 1
ATOM 652 C CA . ILE A 1 86 ? -5.645 0.561 -3.975 1.00 92.94 86 ILE A CA 1
ATOM 653 C C . ILE A 1 86 ? -6.822 1.134 -4.768 1.00 92.94 86 ILE A C 1
ATOM 655 O O . ILE A 1 86 ? -7.202 0.557 -5.787 1.00 92.94 86 ILE A O 1
ATOM 659 N N . LEU A 1 87 ? -7.355 2.296 -4.380 1.00 92.88 87 LEU A N 1
ATOM 660 C CA . LEU A 1 87 ? -8.394 2.971 -5.160 1.00 92.88 87 LEU A CA 1
ATOM 661 C C . LEU A 1 87 ? -7.901 3.329 -6.573 1.00 92.88 87 LEU A C 1
ATOM 663 O O . LEU A 1 87 ? -8.643 3.169 -7.540 1.00 92.88 87 LEU A O 1
ATOM 667 N N . SER A 1 88 ? -6.636 3.740 -6.713 1.00 91.69 88 SER A N 1
ATOM 668 C CA . SER A 1 88 ? -6.014 4.046 -8.009 1.00 91.69 88 SER A CA 1
ATOM 669 C C . SER A 1 88 ? -5.869 2.815 -8.907 1.00 91.69 88 SER A C 1
ATOM 671 O O . SER A 1 88 ? -6.075 2.926 -10.120 1.00 91.69 88 SER A O 1
ATOM 673 N N . ARG A 1 89 ? -5.587 1.638 -8.327 1.00 89.31 89 ARG A N 1
ATOM 674 C CA . ARG A 1 89 ? -5.589 0.351 -9.049 1.00 89.31 89 ARG A CA 1
ATOM 675 C C . ARG A 1 89 ? -6.994 -0.050 -9.496 1.00 89.31 89 ARG A C 1
ATOM 677 O O . ARG A 1 89 ? -7.172 -0.541 -10.604 1.00 89.31 89 ARG A O 1
ATOM 684 N N . LEU A 1 90 ? -7.995 0.202 -8.655 1.00 90.50 90 LEU A N 1
ATOM 685 C CA . LEU A 1 90 ? -9.395 -0.142 -8.911 1.00 90.50 90 LEU A CA 1
ATOM 686 C C . LEU A 1 90 ? -10.154 0.921 -9.723 1.00 90.50 90 LEU A C 1
ATOM 688 O O . LEU A 1 90 ? -11.350 0.766 -9.952 1.00 90.50 90 LEU A O 1
ATOM 692 N N . ARG A 1 91 ? -9.504 1.992 -10.199 1.00 87.88 91 ARG A N 1
ATOM 693 C CA . ARG A 1 91 ? -10.172 3.142 -10.847 1.00 87.88 91 ARG A CA 1
ATOM 694 C C . ARG A 1 91 ? -11.118 2.782 -12.001 1.00 87.88 91 ARG A C 1
ATOM 696 O O . ARG A 1 91 ? -12.023 3.555 -12.311 1.00 87.88 91 ARG A O 1
ATOM 703 N N . ASN A 1 92 ? -10.928 1.624 -12.633 1.00 86.31 92 ASN A N 1
ATOM 704 C CA . ASN A 1 92 ? -11.753 1.140 -13.741 1.00 86.31 92 ASN A CA 1
ATOM 705 C C . ASN A 1 92 ? -13.100 0.533 -13.296 1.00 86.31 92 ASN A C 1
ATOM 707 O O . ASN A 1 92 ? -14.002 0.415 -14.119 1.00 86.31 92 ASN A O 1
ATOM 711 N N . GLU A 1 93 ? -13.284 0.250 -12.003 1.00 87.12 93 GLU A N 1
ATOM 712 C CA . GLU A 1 93 ? -14.520 -0.295 -11.408 1.00 87.12 93 GLU A CA 1
ATOM 713 C C . GLU A 1 93 ? -15.626 0.763 -11.197 1.00 87.12 93 GLU A C 1
ATOM 715 O O . GLU A 1 93 ? -16.721 0.465 -10.714 1.00 87.12 93 GLU A O 1
ATOM 720 N N . GLY A 1 94 ? -15.353 2.030 -11.522 1.00 86.25 94 GLY A N 1
ATOM 721 C CA . GLY A 1 94 ? -16.300 3.144 -11.415 1.00 86.25 94 GLY A CA 1
ATOM 722 C C . GLY A 1 94 ? -16.346 3.775 -10.023 1.00 86.25 94 GLY A C 1
ATOM 723 O O . GLY A 1 94 ? -15.936 4.921 -9.875 1.00 86.25 94 GLY A O 1
ATOM 724 N N . TRP A 1 95 ? -16.774 3.026 -9.000 1.00 89.88 95 TRP A N 1
ATOM 725 C CA . TRP A 1 95 ? -16.937 3.537 -7.625 1.00 89.88 95 TRP A CA 1
ATOM 726 C C . TRP A 1 95 ? -15.666 4.121 -6.971 1.00 89.88 95 TRP A C 1
ATOM 728 O O . TRP A 1 95 ? -15.802 5.044 -6.167 1.00 89.88 95 TRP A O 1
ATOM 738 N N . PRO A 1 96 ? -14.429 3.669 -7.280 1.00 92.06 96 PRO A N 1
ATOM 739 C CA . PRO A 1 96 ? -13.234 4.246 -6.665 1.00 92.06 96 PRO A CA 1
ATOM 740 C C . PRO A 1 96 ? -12.942 5.669 -7.132 1.00 92.06 96 PRO A C 1
ATOM 742 O O . PRO A 1 96 ? -12.234 6.386 -6.434 1.00 92.06 96 PRO A O 1
ATOM 745 N N . LYS A 1 97 ? -13.476 6.090 -8.289 1.00 88.25 97 LYS A N 1
ATOM 746 C CA . LYS A 1 97 ? -13.271 7.448 -8.814 1.00 88.25 97 LYS A CA 1
ATOM 747 C C . LYS A 1 97 ? -13.876 8.492 -7.884 1.00 88.25 97 LYS A C 1
ATOM 749 O O . LYS A 1 97 ? -13.173 9.413 -7.488 1.00 88.25 97 LYS A O 1
ATOM 754 N N . ASP A 1 98 ? -15.119 8.276 -7.462 1.00 90.06 98 ASP A N 1
ATOM 755 C CA . ASP A 1 98 ? -15.816 9.183 -6.546 1.00 90.06 98 ASP A CA 1
ATOM 756 C C . ASP A 1 98 ? -15.060 9.301 -5.210 1.00 90.06 98 ASP A C 1
ATOM 758 O O . ASP A 1 98 ? -14.912 10.386 -4.651 1.00 90.06 98 ASP A O 1
ATOM 762 N N . LEU A 1 99 ? -14.515 8.184 -4.710 1.00 91.06 99 LEU A N 1
ATOM 763 C CA . LEU A 1 99 ? -13.718 8.178 -3.481 1.00 91.06 99 LEU A CA 1
ATOM 764 C C . LEU A 1 99 ? -12.366 8.876 -3.654 1.00 91.06 99 LEU A C 1
ATOM 766 O O . LEU A 1 99 ? -11.943 9.596 -2.754 1.00 91.06 99 LEU A O 1
ATOM 770 N N . LEU A 1 100 ? -11.690 8.698 -4.793 1.00 90.75 100 LEU A N 1
ATOM 771 C CA . LEU A 1 100 ? -10.436 9.396 -5.095 1.00 90.75 100 LEU A CA 1
ATOM 772 C C . LEU A 1 100 ? -10.630 10.911 -5.192 1.00 90.75 100 LEU A C 1
ATOM 774 O O . LEU A 1 100 ? -9.745 11.650 -4.774 1.00 90.75 100 LEU A O 1
ATOM 778 N N . GLU A 1 101 ? -11.769 11.371 -5.711 1.00 88.94 101 GLU A N 1
ATOM 779 C CA . GLU A 1 101 ? -12.103 12.799 -5.780 1.00 88.94 101 GLU A CA 1
ATOM 780 C C . GLU A 1 101 ? -12.361 13.407 -4.395 1.00 88.94 101 GLU A C 1
ATOM 782 O O . GLU A 1 101 ? -12.024 14.566 -4.153 1.00 88.94 101 GLU A O 1
ATOM 787 N N . MET A 1 102 ? -12.932 12.628 -3.473 1.00 88.94 102 MET A N 1
ATOM 788 C CA . MET A 1 102 ? -13.173 13.058 -2.092 1.00 88.94 102 MET A CA 1
ATOM 789 C C . MET A 1 102 ? -11.947 12.901 -1.182 1.00 88.94 102 MET A C 1
ATOM 791 O O . MET A 1 102 ? -11.868 13.556 -0.140 1.00 88.94 102 MET A O 1
ATOM 795 N N . LEU A 1 103 ? -10.999 12.031 -1.539 1.00 89.56 103 LEU A N 1
ATOM 796 C CA . LEU A 1 103 ? -9.817 11.748 -0.735 1.00 89.56 103 LEU A CA 1
ATOM 797 C C . LEU A 1 103 ? -8.839 12.923 -0.772 1.00 89.56 103 LEU A C 1
ATOM 799 O O . LEU A 1 103 ? -8.136 13.149 -1.754 1.00 89.56 103 LEU A O 1
ATOM 803 N N . TYR A 1 104 ? -8.741 13.628 0.352 1.00 86.31 104 TYR A N 1
ATOM 804 C CA . TYR A 1 104 ? -7.740 14.668 0.536 1.00 86.31 104 TYR A CA 1
ATOM 805 C C . TYR A 1 104 ? -6.421 14.088 1.066 1.00 86.31 104 TYR A C 1
ATOM 807 O O . TYR A 1 104 ? -6.363 13.510 2.156 1.00 86.31 104 TYR A O 1
ATOM 815 N N . LEU A 1 105 ? -5.353 14.292 0.298 1.00 88.19 105 LEU A N 1
ATOM 816 C CA . LEU A 1 105 ? -3.969 14.008 0.668 1.00 88.19 105 LEU A CA 1
ATOM 817 C C . LEU A 1 105 ? -3.169 15.302 0.587 1.00 88.19 105 LEU A C 1
ATOM 819 O O . LEU A 1 105 ? -3.354 16.088 -0.341 1.00 88.19 105 LEU A O 1
ATOM 823 N N . GLU A 1 106 ? -2.258 15.496 1.534 1.00 89.12 106 GLU A N 1
ATOM 824 C CA . GLU A 1 106 ? -1.273 16.570 1.434 1.00 89.12 106 GLU A CA 1
ATOM 825 C C . GLU A 1 106 ? -0.307 16.298 0.272 1.00 89.12 106 GLU A C 1
ATOM 827 O O . GLU A 1 106 ? -0.114 15.149 -0.132 1.00 89.12 106 GLU A O 1
ATOM 832 N N . ASP A 1 107 ? 0.325 17.343 -0.264 1.00 86.50 107 ASP A N 1
ATOM 833 C CA . ASP A 1 107 ? 1.188 17.228 -1.449 1.00 86.50 107 ASP A CA 1
ATOM 834 C C . ASP A 1 107 ? 2.332 16.220 -1.258 1.00 86.50 107 ASP A C 1
ATOM 836 O O . ASP A 1 107 ? 2.660 15.457 -2.172 1.00 86.50 107 ASP A O 1
ATOM 840 N N . ASP A 1 108 ? 2.919 16.176 -0.060 1.00 86.31 108 ASP A N 1
ATOM 841 C CA . ASP A 1 108 ? 3.980 15.223 0.273 1.00 86.31 108 ASP A CA 1
ATOM 842 C C . ASP A 1 108 ? 3.460 13.777 0.345 1.00 86.31 108 ASP A C 1
ATOM 844 O O . ASP A 1 108 ? 4.126 12.854 -0.136 1.00 86.31 108 ASP A O 1
ATOM 848 N N . ASP A 1 109 ? 2.250 13.575 0.870 1.00 88.62 109 ASP A N 1
ATOM 849 C CA . ASP A 1 109 ? 1.606 12.261 0.946 1.00 88.62 109 ASP A CA 1
ATOM 850 C C . ASP A 1 109 ? 1.187 11.767 -0.434 1.00 88.62 109 ASP A C 1
ATOM 852 O O . ASP A 1 109 ? 1.403 10.602 -0.772 1.00 88.62 109 ASP A O 1
ATOM 856 N N . LEU A 1 110 ? 0.637 12.659 -1.258 1.00 88.12 110 LEU A N 1
ATOM 857 C CA . LEU A 1 110 ? 0.255 12.361 -2.629 1.00 88.12 110 LEU A CA 1
ATOM 858 C C . LEU A 1 110 ? 1.482 12.021 -3.481 1.00 88.12 110 LEU A C 1
ATOM 860 O O . LEU A 1 110 ? 1.431 11.082 -4.277 1.00 88.12 110 LEU A O 1
ATOM 864 N N . ARG A 1 111 ? 2.596 12.747 -3.308 1.00 87.00 111 ARG A N 1
ATOM 865 C CA . ARG A 1 111 ? 3.868 12.433 -3.976 1.00 87.00 111 ARG A CA 1
ATOM 866 C C . ARG A 1 111 ? 4.340 11.029 -3.602 1.00 87.00 111 ARG A C 1
ATOM 868 O O . ARG A 1 111 ? 4.599 10.223 -4.489 1.00 87.00 111 ARG A O 1
ATOM 875 N N . PHE A 1 112 ? 4.360 10.709 -2.310 1.00 86.50 112 PHE A N 1
ATOM 876 C CA . PHE A 1 112 ? 4.739 9.381 -1.824 1.00 86.50 112 PHE A CA 1
ATOM 877 C C . PHE A 1 112 ? 3.779 8.271 -2.289 1.00 86.50 112 PHE A C 1
ATOM 879 O O . PHE A 1 112 ? 4.193 7.152 -2.606 1.00 86.50 112 PHE A O 1
ATOM 886 N N . ALA A 1 113 ? 2.481 8.558 -2.381 1.00 87.31 113 ALA A N 1
ATOM 887 C CA . ALA A 1 113 ? 1.512 7.608 -2.908 1.00 87.31 113 ALA A CA 1
ATOM 888 C C . ALA A 1 113 ? 1.792 7.292 -4.388 1.00 87.31 113 ALA A C 1
ATOM 890 O O . ALA A 1 113 ? 1.810 6.115 -4.769 1.00 87.31 113 ALA A O 1
ATOM 891 N N . LYS A 1 114 ? 2.105 8.324 -5.184 1.00 86.94 114 LYS A N 1
ATOM 892 C CA . LYS A 1 114 ? 2.432 8.232 -6.615 1.00 86.94 114 LYS A CA 1
ATOM 893 C C . LYS A 1 114 ? 3.736 7.492 -6.918 1.00 86.94 114 LYS A C 1
ATOM 895 O O . LYS A 1 114 ? 3.791 6.846 -7.959 1.00 86.94 114 LYS A O 1
ATOM 900 N N . GLU A 1 115 ? 4.730 7.504 -6.027 1.00 84.12 115 GLU A N 1
ATOM 901 C CA . GLU A 1 115 ? 6.012 6.787 -6.212 1.00 84.12 115 GLU A CA 1
ATOM 902 C C . GLU A 1 115 ? 5.843 5.284 -6.492 1.00 84.12 115 GLU A C 1
ATOM 904 O O . GLU A 1 115 ? 6.668 4.681 -7.168 1.00 84.12 115 GLU A O 1
ATOM 909 N N . SER A 1 116 ? 4.752 4.672 -6.022 1.00 80.62 116 SER A N 1
ATOM 910 C CA . SER A 1 116 ? 4.437 3.264 -6.315 1.00 80.62 116 SER A CA 1
ATOM 911 C C . SER A 1 116 ? 4.129 2.970 -7.788 1.00 80.62 116 SER A C 1
ATOM 913 O O . SER A 1 116 ? 4.134 1.809 -8.186 1.00 80.62 116 SER A O 1
ATOM 915 N N . GLY A 1 117 ? 3.788 3.987 -8.587 1.00 80.25 117 GLY A N 1
ATOM 916 C CA . GLY A 1 117 ? 3.283 3.799 -9.948 1.00 80.25 117 GLY A CA 1
ATOM 917 C C . GLY A 1 117 ? 1.877 3.186 -10.024 1.00 80.25 117 GLY A C 1
ATOM 918 O O . GLY A 1 117 ? 1.413 2.875 -11.115 1.00 80.25 117 GLY A O 1
ATOM 919 N N . ASP A 1 118 ? 1.159 3.042 -8.902 1.00 80.69 118 ASP A N 1
ATOM 920 C CA . ASP A 1 118 ? -0.170 2.399 -8.852 1.00 80.69 118 ASP A CA 1
ATOM 921 C C . ASP A 1 118 ? -1.274 3.163 -9.606 1.00 80.69 118 ASP A C 1
ATOM 923 O O . ASP A 1 118 ? -2.323 2.611 -9.937 1.00 80.69 118 ASP A O 1
ATOM 927 N N . HIS A 1 119 ? -1.033 4.440 -9.887 1.00 77.56 119 HIS A N 1
ATOM 928 C CA . HIS A 1 119 ? -1.924 5.312 -10.648 1.00 77.56 119 HIS A CA 1
ATOM 929 C C . HIS A 1 119 ? -1.672 5.281 -12.156 1.00 77.56 119 HIS A C 1
ATOM 931 O O . HIS A 1 119 ? -2.492 5.795 -12.909 1.00 77.56 119 HIS A O 1
ATOM 937 N N . LEU A 1 120 ? -0.572 4.675 -12.600 1.00 77.25 120 LEU A N 1
ATOM 938 C CA . LEU A 1 120 ? -0.232 4.556 -14.012 1.00 77.25 120 LEU A CA 1
ATOM 939 C C . LEU A 1 120 ? -0.990 3.377 -14.627 1.00 77.25 120 LEU A C 1
ATOM 941 O O . LEU A 1 120 ? -1.211 2.357 -13.966 1.00 77.25 120 LEU A O 1
ATOM 945 N N . ASP A 1 121 ? -1.447 3.519 -15.871 1.00 69.62 121 ASP A N 1
ATOM 946 C CA . ASP A 1 121 ? -1.969 2.374 -16.633 1.00 69.62 121 ASP A CA 1
ATOM 947 C C . ASP A 1 121 ? -0.839 1.370 -16.920 1.00 69.62 121 ASP A C 1
ATOM 949 O O . ASP A 1 121 ? 0.339 1.729 -16.933 1.00 69.62 121 ASP A O 1
ATOM 953 N N . GLU A 1 122 ? -1.162 0.097 -17.178 1.00 63.47 122 GLU A N 1
ATOM 9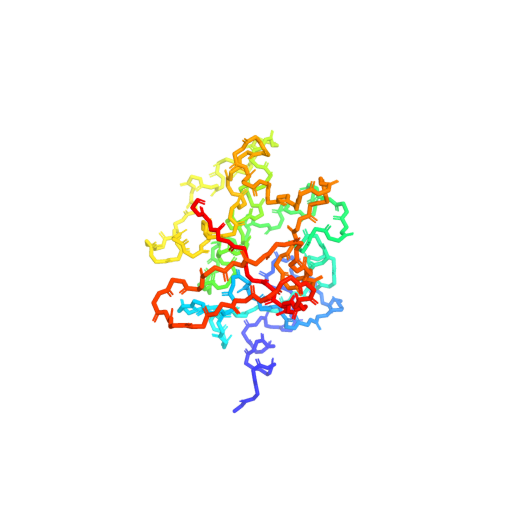54 C CA . GLU A 1 122 ? -0.129 -0.902 -17.516 1.00 63.47 122 GLU A CA 1
ATOM 955 C C . GLU A 1 122 ? 0.723 -0.493 -18.727 1.00 63.47 122 GLU A C 1
ATOM 957 O O . GLU A 1 122 ? 1.896 -0.846 -18.799 1.00 63.47 122 GLU A O 1
ATOM 962 N N . SER A 1 123 ? 0.164 0.300 -19.647 1.00 57.00 123 SER A N 1
ATOM 963 C CA . SER A 1 123 ? 0.885 0.871 -20.789 1.00 57.00 123 SER A CA 1
ATOM 964 C C . SER A 1 123 ? 1.903 1.953 -20.416 1.00 57.00 123 SER A C 1
ATOM 966 O O . SER A 1 123 ? 2.772 2.266 -21.225 1.00 57.00 123 SER A O 1
ATOM 968 N N . GLU A 1 124 ? 1.784 2.541 -19.228 1.00 60.50 124 GLU A N 1
ATOM 969 C CA . GLU A 1 124 ? 2.644 3.613 -18.714 1.00 60.50 124 GLU A CA 1
ATOM 970 C C . GLU A 1 124 ? 3.643 3.109 -17.663 1.00 60.50 124 GLU A C 1
ATOM 972 O O . GLU A 1 124 ? 4.582 3.821 -17.309 1.00 60.50 124 GLU A O 1
ATOM 977 N N . LYS A 1 125 ? 3.478 1.873 -17.171 1.00 63.75 125 LYS A N 1
ATOM 978 C CA . LYS A 1 125 ? 4.463 1.238 -16.293 1.00 63.75 125 LYS A CA 1
ATOM 979 C C . LYS A 1 125 ? 5.739 0.963 -17.087 1.00 63.75 125 LYS A C 1
ATOM 981 O O . LYS A 1 125 ? 5.736 0.193 -18.047 1.00 63.75 125 LYS A O 1
ATOM 986 N N . ILE A 1 126 ? 6.848 1.576 -16.675 1.00 66.12 126 ILE A N 1
ATOM 987 C CA . ILE A 1 126 ? 8.167 1.324 -17.263 1.00 66.12 126 ILE A CA 1
ATOM 988 C C . ILE A 1 126 ? 8.559 -0.124 -16.946 1.00 66.12 126 ILE A C 1
ATOM 990 O O . ILE A 1 126 ? 8.864 -0.476 -15.808 1.00 66.12 126 ILE A O 1
ATOM 994 N N . ILE A 1 127 ? 8.526 -0.992 -17.959 1.00 75.75 127 ILE A N 1
ATOM 995 C CA . ILE A 1 127 ? 8.953 -2.385 -17.816 1.00 75.75 127 ILE A CA 1
ATOM 996 C C . ILE A 1 127 ? 10.459 -2.446 -18.058 1.00 75.75 127 ILE A C 1
ATOM 998 O O . ILE A 1 127 ? 10.916 -2.462 -19.205 1.00 75.75 127 ILE A O 1
ATOM 1002 N N . HIS A 1 128 ? 11.235 -2.523 -16.980 1.00 80.62 128 HIS A N 1
ATOM 1003 C CA . HIS A 1 128 ? 12.667 -2.780 -17.077 1.00 80.62 128 HIS A CA 1
ATOM 1004 C C . HIS A 1 128 ? 12.895 -4.217 -17.535 1.00 80.62 128 HIS A C 1
ATOM 1006 O O . HIS A 1 128 ? 12.454 -5.171 -16.894 1.00 80.62 128 HIS A O 1
ATOM 1012 N N . ARG A 1 129 ? 13.587 -4.371 -18.663 1.00 87.88 129 ARG A N 1
ATOM 1013 C CA . ARG A 1 129 ? 13.964 -5.676 -19.205 1.00 87.88 129 ARG A CA 1
ATOM 1014 C C . ARG A 1 129 ? 15.470 -5.784 -19.312 1.00 87.88 129 ARG A C 1
ATOM 1016 O O . ARG A 1 129 ? 16.146 -4.818 -19.669 1.00 87.88 129 ARG A O 1
ATOM 1023 N N . ASP A 1 130 ? 15.986 -6.971 -19.034 1.00 87.75 130 ASP A N 1
ATOM 1024 C CA . ASP A 1 130 ? 17.367 -7.296 -19.348 1.00 87.75 130 ASP A CA 1
ATOM 1025 C C . ASP A 1 130 ? 17.558 -7.512 -20.864 1.00 87.75 130 ASP A C 1
ATOM 1027 O O . ASP A 1 130 ? 16.613 -7.528 -21.659 1.00 87.75 130 ASP A O 1
ATOM 1031 N N . ALA A 1 131 ? 18.809 -7.704 -21.284 1.00 85.62 131 ALA A N 1
ATOM 1032 C CA . ALA A 1 131 ? 19.147 -7.944 -22.688 1.00 85.62 131 ALA A CA 1
ATOM 1033 C C . ALA A 1 131 ? 18.614 -9.281 -23.249 1.00 85.62 131 ALA A C 1
ATOM 1035 O O . ALA A 1 131 ? 18.647 -9.476 -24.463 1.00 85.62 131 ALA A O 1
ATOM 1036 N N . ASN A 1 132 ? 18.142 -10.189 -22.391 1.00 87.19 132 ASN A N 1
ATOM 1037 C CA . ASN A 1 132 ? 17.538 -11.468 -22.765 1.00 87.19 132 ASN A CA 1
ATOM 1038 C C . ASN A 1 132 ? 15.998 -11.412 -22.746 1.00 87.19 132 ASN A C 1
ATOM 1040 O O . ASN A 1 132 ? 15.347 -12.413 -23.041 1.00 87.19 132 ASN A O 1
ATOM 1044 N N . GLY A 1 133 ? 15.411 -10.254 -22.425 1.00 83.06 133 GLY A N 1
ATOM 1045 C CA . GLY A 1 133 ? 13.968 -10.036 -22.372 1.00 83.06 133 GLY A CA 1
ATOM 1046 C C . GLY A 1 133 ? 13.302 -10.406 -21.043 1.00 83.06 133 GLY A C 1
ATOM 1047 O O . GLY A 1 133 ? 12.074 -10.303 -20.960 1.00 83.06 133 GLY A O 1
ATOM 1048 N N . ALA A 1 134 ? 14.069 -10.795 -20.020 1.00 85.25 134 ALA A N 1
ATOM 1049 C CA . ALA A 1 134 ? 13.561 -11.037 -18.673 1.00 85.25 134 ALA A CA 1
ATOM 1050 C C . ALA A 1 134 ? 13.143 -9.713 -18.023 1.00 85.25 134 ALA A C 1
ATOM 1052 O O . ALA A 1 134 ? 13.873 -8.724 -18.100 1.00 85.25 134 ALA A O 1
ATOM 1053 N N . ILE A 1 135 ? 11.958 -9.692 -17.410 1.00 87.06 135 ILE A N 1
ATOM 1054 C CA . ILE A 1 135 ? 11.468 -8.537 -16.650 1.00 87.06 135 ILE A CA 1
ATOM 1055 C C . ILE A 1 135 ? 12.237 -8.493 -15.332 1.00 87.06 135 ILE A C 1
ATOM 1057 O O . ILE A 1 135 ? 12.376 -9.520 -14.674 1.00 87.06 135 ILE A O 1
ATOM 1061 N N . LEU A 1 136 ? 12.765 -7.321 -14.999 1.00 85.69 136 LEU A N 1
ATOM 1062 C CA . LEU A 1 136 ? 13.521 -7.088 -13.777 1.00 85.69 136 LEU A CA 1
ATOM 1063 C C . LEU A 1 136 ? 12.606 -6.499 -12.710 1.00 85.69 136 LEU A C 1
ATOM 1065 O O . LEU A 1 136 ? 11.838 -5.582 -13.002 1.00 85.69 136 LEU A O 1
ATOM 1069 N N . GLU A 1 137 ? 12.749 -6.979 -11.478 1.00 82.19 137 GLU A N 1
ATOM 1070 C CA . GLU A 1 137 ? 12.077 -6.433 -10.300 1.00 82.19 137 GLU A CA 1
ATOM 1071 C C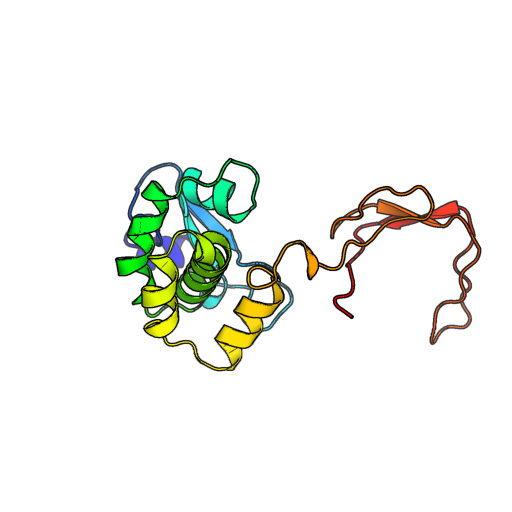 . GLU A 1 137 ? 13.085 -5.810 -9.323 1.00 82.19 137 GLU A C 1
ATOM 1073 O O . GLU A 1 137 ? 14.275 -6.147 -9.283 1.00 82.19 137 GLU A O 1
ATOM 1078 N N . ALA A 1 138 ? 12.620 -4.855 -8.515 1.00 82.12 138 ALA A N 1
ATOM 1079 C CA . ALA A 1 138 ? 13.457 -4.255 -7.484 1.00 82.12 138 ALA A CA 1
ATOM 1080 C C . ALA A 1 138 ? 13.841 -5.316 -6.438 1.00 82.12 138 ALA A C 1
ATOM 1082 O O . ALA A 1 138 ? 12.987 -5.975 -5.851 1.00 82.12 138 ALA A O 1
ATOM 1083 N N . GLY A 1 139 ? 15.138 -5.456 -6.176 1.00 81.38 139 GLY A N 1
ATOM 1084 C CA . GLY A 1 139 ? 15.694 -6.481 -5.293 1.00 81.38 139 GLY A CA 1
ATOM 1085 C C . GLY A 1 139 ? 16.358 -7.652 -6.022 1.00 81.38 139 GLY A C 1
ATOM 1086 O O . GLY A 1 139 ? 17.076 -8.420 -5.373 1.00 81.38 139 GLY A O 1
ATOM 1087 N N . ASP A 1 140 ? 16.217 -7.749 -7.346 1.00 85.12 140 ASP A N 1
ATOM 1088 C CA . ASP A 1 140 ? 16.811 -8.831 -8.129 1.00 85.12 140 ASP A CA 1
ATOM 1089 C C . ASP A 1 140 ? 18.344 -8.834 -8.121 1.00 85.12 140 ASP A C 1
ATOM 1091 O O . ASP A 1 140 ? 19.032 -7.867 -7.767 1.00 85.12 140 ASP A O 1
ATOM 1095 N N . SER A 1 141 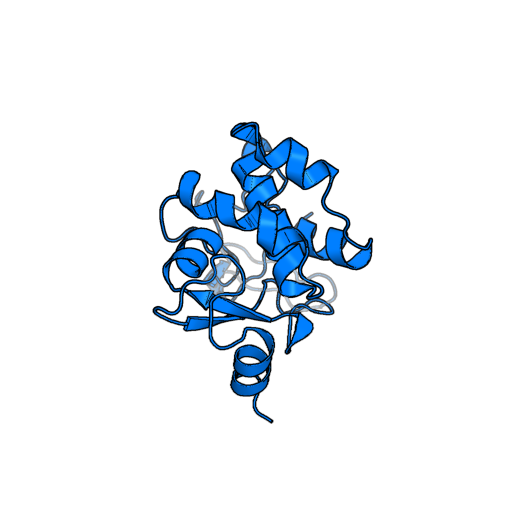? 18.903 -9.983 -8.504 1.00 91.00 141 SER A N 1
ATOM 1096 C CA . SER A 1 141 ? 20.336 -10.150 -8.738 1.00 91.00 141 SER A CA 1
ATOM 1097 C C . SER A 1 141 ? 20.599 -10.384 -10.218 1.00 91.00 141 SER A C 1
ATOM 1099 O O . SER A 1 141 ? 20.220 -11.416 -10.763 1.00 91.00 141 SER A O 1
ATOM 1101 N N . VAL A 1 142 ? 21.292 -9.443 -10.853 1.00 90.88 142 VAL A N 1
ATOM 1102 C CA . VAL A 1 142 ? 21.598 -9.460 -12.289 1.00 90.88 142 VAL A CA 1
ATOM 1103 C C . VAL A 1 142 ? 23.092 -9.626 -12.528 1.00 90.88 142 VAL A C 1
ATOM 1105 O O . VAL A 1 142 ? 23.918 -9.278 -11.685 1.00 90.88 142 VAL A O 1
ATOM 1108 N N . VAL A 1 143 ? 23.463 -10.150 -13.694 1.00 92.88 143 VAL A N 1
ATOM 1109 C CA . VAL A 1 143 ? 24.866 -10.317 -14.094 1.00 92.88 143 VAL A CA 1
ATOM 1110 C C . VAL A 1 143 ? 25.152 -9.454 -15.311 1.00 92.88 143 VAL A C 1
ATOM 1112 O O . VAL A 1 143 ? 24.422 -9.485 -16.300 1.00 92.88 143 VAL A O 1
ATOM 1115 N N . LEU A 1 144 ? 26.241 -8.689 -15.255 1.00 92.06 144 LEU A N 1
ATOM 1116 C CA . LEU A 1 144 ? 26.647 -7.843 -16.370 1.00 92.06 144 LEU A CA 1
ATOM 1117 C C . LEU A 1 144 ? 27.121 -8.688 -17.555 1.00 92.06 144 LEU A C 1
ATOM 1119 O O . LEU A 1 144 ? 28.079 -9.450 -17.446 1.00 92.06 144 LEU A O 1
ATOM 1123 N N . ILE A 1 145 ? 26.500 -8.499 -18.718 1.00 91.38 145 ILE A N 1
ATOM 1124 C CA . ILE A 1 145 ? 26.902 -9.162 -19.970 1.00 91.38 145 ILE A CA 1
ATOM 1125 C C . ILE A 1 145 ? 27.972 -8.388 -20.753 1.00 91.38 145 ILE A C 1
ATOM 1127 O O . ILE A 1 145 ? 28.522 -8.909 -21.718 1.00 91.38 145 ILE A O 1
ATOM 1131 N N . LYS A 1 146 ? 28.263 -7.143 -20.360 1.00 90.69 146 LYS A N 1
ATOM 1132 C CA . LYS A 1 146 ? 29.264 -6.265 -20.980 1.00 90.69 146 LYS A CA 1
ATOM 1133 C C . LYS A 1 146 ? 29.976 -5.439 -19.914 1.00 90.69 146 LYS A C 1
ATOM 1135 O O . LYS A 1 146 ? 29.412 -5.182 -18.852 1.00 90.69 146 LYS A O 1
ATOM 1140 N N . ASP A 1 147 ? 31.188 -4.995 -20.233 1.00 92.00 147 ASP A N 1
ATOM 1141 C CA . ASP A 1 147 ? 31.920 -4.025 -19.420 1.00 92.00 147 ASP A CA 1
ATOM 1142 C C . ASP A 1 147 ? 31.192 -2.671 -19.436 1.00 92.00 147 ASP A C 1
ATOM 1144 O O . ASP A 1 147 ? 30.978 -2.084 -20.500 1.00 92.00 147 ASP A O 1
ATOM 1148 N N . LEU A 1 148 ? 30.841 -2.157 -18.258 1.00 89.81 148 LEU A N 1
ATOM 1149 C CA . LEU A 1 148 ? 30.177 -0.866 -18.085 1.00 89.81 148 LEU A CA 1
ATOM 1150 C C . LEU A 1 148 ? 31.077 0.092 -17.303 1.00 89.81 148 LEU A C 1
ATOM 1152 O O . LEU A 1 148 ? 31.618 -0.245 -16.251 1.00 89.81 148 LEU A O 1
ATOM 1156 N N . LYS A 1 149 ? 31.238 1.319 -17.804 1.00 90.69 149 LYS A N 1
ATOM 1157 C CA . LYS A 1 149 ? 31.928 2.385 -17.064 1.00 90.69 149 LYS A CA 1
ATOM 1158 C C . LYS A 1 149 ? 30.970 2.976 -16.036 1.00 90.69 149 LYS A C 1
ATOM 1160 O O . LYS A 1 149 ? 29.893 3.435 -16.408 1.00 90.69 149 LYS A O 1
ATOM 1165 N N . VAL A 1 150 ? 31.364 2.993 -14.765 1.00 88.06 150 VAL A N 1
ATOM 1166 C CA . VAL A 1 150 ? 30.538 3.576 -13.703 1.00 88.06 150 VAL A CA 1
ATOM 1167 C C . VAL A 1 150 ? 30.640 5.098 -13.783 1.00 88.06 150 VAL A C 1
ATOM 1169 O O . VAL A 1 150 ? 31.726 5.668 -13.680 1.00 88.06 150 VAL A O 1
ATOM 1172 N N . LYS A 1 151 ? 29.507 5.775 -13.987 1.00 85.56 151 LYS A N 1
ATOM 1173 C CA . LYS A 1 151 ? 29.457 7.242 -14.031 1.00 85.56 151 LYS A CA 1
ATOM 1174 C C . LYS A 1 151 ? 29.955 7.806 -12.691 1.00 85.56 151 LYS A C 1
ATOM 1176 O O . LYS A 1 151 ? 29.485 7.394 -11.639 1.00 85.56 151 LYS A O 1
ATOM 1181 N N . GLY A 1 152 ? 30.915 8.732 -12.731 1.00 87.44 152 GLY A N 1
ATOM 1182 C CA . GLY A 1 152 ? 31.479 9.364 -11.528 1.00 87.44 152 GLY A CA 1
ATOM 1183 C C . GLY A 1 152 ? 32.599 8.583 -10.824 1.00 87.44 152 GLY A C 1
ATOM 1184 O O . GLY A 1 152 ? 33.061 9.020 -9.776 1.00 87.44 152 GLY A O 1
ATOM 1185 N N . SER A 1 153 ? 33.074 7.468 -11.390 1.00 88.00 153 SER A N 1
ATOM 1186 C CA . SER A 1 153 ? 34.213 6.704 -10.867 1.00 88.00 153 SER A CA 1
ATOM 1187 C C . SER A 1 153 ? 35.181 6.310 -11.988 1.00 88.00 153 SER A C 1
ATOM 1189 O O . SER A 1 153 ? 34.795 6.197 -13.149 1.00 88.00 153 SER A O 1
ATOM 1191 N N . SER A 1 154 ? 36.453 6.077 -11.650 1.00 88.94 154 SER A N 1
ATOM 1192 C CA . SER A 1 154 ? 37.423 5.444 -12.558 1.00 88.94 154 SER A CA 1
ATOM 1193 C C . SER A 1 154 ? 37.237 3.922 -12.654 1.00 88.94 154 SER A C 1
ATOM 1195 O O . SER A 1 154 ? 37.916 3.263 -13.444 1.00 88.94 154 SER A O 1
ATOM 1197 N N . LEU A 1 155 ? 36.312 3.357 -11.869 1.00 90.38 155 LEU A N 1
ATOM 1198 C CA . LEU A 1 155 ? 35.990 1.936 -11.858 1.00 90.38 155 LEU A CA 1
ATOM 1199 C C . LEU A 1 155 ? 35.184 1.530 -13.103 1.00 90.38 155 LEU A C 1
ATOM 1201 O O . LEU A 1 155 ? 34.166 2.132 -13.451 1.00 90.38 155 LEU A O 1
ATOM 1205 N N . VAL A 1 156 ? 35.617 0.442 -13.739 1.00 90.62 1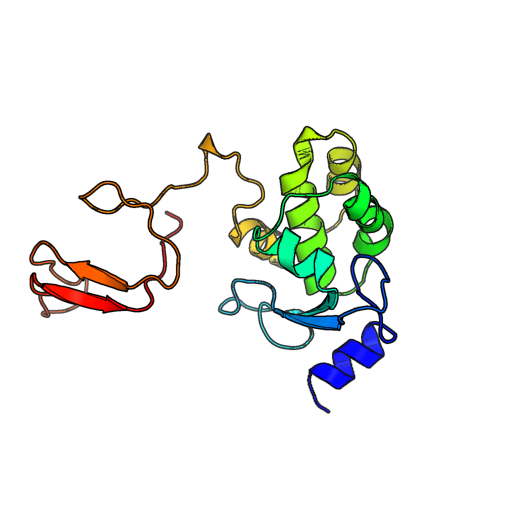56 VAL A N 1
ATOM 1206 C CA . VAL A 1 156 ? 34.873 -0.237 -14.805 1.00 90.62 156 VAL A CA 1
ATOM 1207 C C . VAL A 1 156 ? 34.285 -1.518 -14.228 1.00 90.62 156 VAL A C 1
ATOM 1209 O O . VAL A 1 156 ? 35.032 -2.398 -13.799 1.00 90.62 156 VAL A O 1
ATOM 1212 N N . ALA A 1 157 ? 32.958 -1.625 -14.220 1.00 91.31 157 ALA A N 1
ATOM 1213 C CA . ALA A 1 157 ? 32.260 -2.841 -13.837 1.00 91.31 157 ALA A CA 1
ATOM 1214 C C . ALA A 1 157 ? 32.423 -3.870 -14.959 1.00 91.31 157 ALA A C 1
ATOM 1216 O O . ALA A 1 157 ? 32.005 -3.640 -16.095 1.00 91.31 157 ALA A O 1
ATOM 1217 N N . LYS A 1 158 ? 33.101 -4.977 -14.655 1.00 93.12 158 LYS A N 1
ATOM 1218 C CA . LYS A 1 158 ? 33.479 -5.982 -15.649 1.00 93.12 158 LYS A CA 1
ATOM 1219 C C . LYS A 1 158 ? 32.326 -6.913 -15.989 1.00 93.12 158 LYS A C 1
ATOM 1221 O O . LYS A 1 158 ? 31.492 -7.218 -15.133 1.00 93.12 158 LYS A O 1
ATOM 1226 N N . GLN A 1 159 ? 32.318 -7.405 -17.220 1.00 92.69 159 GLN A N 1
ATOM 1227 C CA . GLN A 1 159 ? 31.458 -8.500 -17.641 1.00 92.69 159 GLN A CA 1
ATOM 1228 C C . GLN A 1 159 ? 31.610 -9.687 -16.676 1.00 92.69 159 GLN A C 1
ATOM 1230 O O . GLN A 1 159 ? 32.709 -10.008 -16.225 1.00 92.69 159 GLN A O 1
ATOM 1235 N N . GLY A 1 160 ? 30.491 -10.322 -16.336 1.00 90.25 160 GLY A N 1
ATOM 1236 C CA . GLY A 1 160 ? 30.418 -11.405 -15.357 1.00 90.25 160 GLY A CA 1
ATOM 1237 C C . GLY A 1 160 ? 30.260 -10.942 -13.905 1.00 90.25 160 GLY A C 1
ATOM 1238 O O . GLY A 1 160 ? 30.021 -11.777 -13.036 1.00 90.25 160 GLY A O 1
ATOM 1239 N N . THR A 1 161 ? 30.340 -9.637 -13.616 1.00 92.69 161 THR A N 1
ATOM 1240 C CA . THR A 1 161 ? 30.069 -9.121 -12.263 1.00 92.69 161 THR A CA 1
ATOM 1241 C C . THR A 1 161 ? 28.589 -9.296 -11.924 1.00 92.69 161 THR A C 1
ATOM 1243 O O . THR A 1 161 ? 27.723 -8.829 -12.665 1.00 92.69 161 THR A O 1
ATOM 1246 N N . ALA A 1 162 ? 28.301 -9.942 -10.793 1.00 92.12 162 ALA A N 1
ATOM 1247 C CA . ALA A 1 162 ? 26.952 -10.056 -10.252 1.00 92.12 162 ALA A CA 1
ATOM 1248 C C . ALA A 1 162 ? 26.619 -8.826 -9.395 1.00 92.12 162 ALA A C 1
ATOM 1250 O O . ALA A 1 162 ? 27.284 -8.564 -8.391 1.00 92.12 162 ALA A O 1
ATOM 1251 N N . VAL A 1 163 ? 25.575 -8.097 -9.776 1.00 90.38 163 VAL A N 1
ATOM 1252 C CA . VAL A 1 163 ? 25.007 -6.977 -9.023 1.00 90.38 163 VAL A CA 1
ATOM 1253 C C . VAL A 1 163 ? 23.763 -7.490 -8.311 1.00 90.38 163 VAL A C 1
ATOM 1255 O O . VAL A 1 163 ? 22.850 -8.005 -8.946 1.00 90.38 163 VAL A O 1
ATOM 1258 N N . ARG A 1 164 ? 23.743 -7.395 -6.983 1.00 91.06 164 ARG A N 1
ATOM 1259 C CA . ARG A 1 164 ? 22.658 -7.921 -6.144 1.00 91.06 164 ARG A CA 1
ATOM 1260 C C . ARG A 1 164 ? 21.823 -6.781 -5.590 1.00 91.06 164 ARG A C 1
ATOM 1262 O O . ARG A 1 164 ? 22.392 -5.739 -5.274 1.00 91.06 164 ARG A O 1
ATOM 1269 N N . ARG A 1 165 ? 20.530 -7.037 -5.369 1.00 87.56 165 ARG A N 1
ATOM 1270 C CA . ARG A 1 165 ? 19.571 -6.066 -4.822 1.00 87.56 165 ARG A CA 1
ATOM 1271 C C . ARG A 1 165 ? 19.517 -4.803 -5.674 1.00 87.56 165 ARG A C 1
ATOM 1273 O O . ARG A 1 165 ? 19.756 -3.707 -5.174 1.00 87.56 165 ARG A O 1
ATOM 1280 N N . ILE A 1 166 ? 19.280 -4.978 -6.972 1.00 87.88 166 ILE A N 1
ATOM 1281 C CA . ILE A 1 166 ? 19.141 -3.836 -7.873 1.00 87.88 166 ILE A CA 1
ATOM 1282 C C . ILE A 1 166 ? 17.941 -2.979 -7.467 1.00 87.88 166 ILE A C 1
ATOM 1284 O O . ILE A 1 166 ? 16.904 -3.505 -7.073 1.00 87.88 166 ILE A O 1
ATOM 1288 N N . SER A 1 167 ? 18.084 -1.665 -7.582 1.00 81.88 167 SER A N 1
ATOM 1289 C CA . SER A 1 167 ? 16.948 -0.746 -7.595 1.00 81.88 167 SER A CA 1
ATOM 1290 C C . SER A 1 167 ? 16.634 -0.412 -9.046 1.00 81.88 167 SER A C 1
ATOM 1292 O O . SER A 1 167 ? 17.554 -0.259 -9.852 1.00 81.88 167 SER A O 1
ATOM 1294 N N . LEU A 1 168 ? 15.350 -0.328 -9.374 1.00 83.38 168 LEU A N 1
ATOM 1295 C CA . LEU A 1 168 ? 14.891 0.101 -10.689 1.00 83.38 168 LEU A CA 1
ATOM 1296 C C . LEU A 1 168 ? 14.695 1.614 -10.660 1.00 83.38 168 LEU A C 1
ATOM 1298 O O . LEU A 1 168 ? 14.192 2.146 -9.671 1.00 83.38 168 LEU A O 1
ATOM 1302 N N . ASP A 1 169 ? 15.168 2.287 -11.702 1.00 76.56 169 ASP A N 1
ATOM 1303 C CA . ASP A 1 169 ? 15.015 3.732 -11.842 1.00 76.56 169 ASP A CA 1
ATOM 1304 C C . ASP A 1 169 ? 13.639 4.051 -12.437 1.00 76.56 169 ASP A C 1
ATOM 1306 O O . ASP A 1 169 ? 13.133 3.278 -13.241 1.00 76.56 169 ASP A O 1
ATOM 1310 N N . HIS A 1 170 ? 13.028 5.157 -12.030 1.00 61.03 170 HIS A N 1
ATOM 1311 C CA . HIS A 1 170 ? 11.685 5.541 -12.467 1.00 61.03 170 HIS A CA 1
ATOM 1312 C C . HIS A 1 170 ? 11.693 6.544 -13.639 1.00 61.03 170 HIS A C 1
ATOM 1314 O O . HIS A 1 170 ? 10.614 6.986 -14.038 1.00 61.03 170 HIS A O 1
ATOM 1320 N N . GLU A 1 171 ? 12.870 6.910 -14.168 1.00 52.19 171 GLU A N 1
ATOM 1321 C CA . GLU A 1 171 ? 13.046 7.767 -15.360 1.00 52.19 171 GLU A CA 1
ATOM 1322 C C . GLU A 1 171 ? 13.134 7.006 -16.696 1.00 52.19 171 GLU A C 1
ATOM 1324 O O . GLU A 1 171 ? 13.784 5.934 -16.773 1.00 52.19 171 GLU A O 1
#